Protein AF-A0A934UWP0-F1 (afdb_monomer_lite)

pLDDT: mean 73.46, std 13.15, range [44.84, 89.31]

Radius of gyration: 12.21 Å; chains: 1; bounding box: 20×40×28 Å

Organism: NCBI:txid2796471

Foldseek 3Di:
DDDDQDQQFWKAFPPPRFIWGFHDDPPPDQWTWIDGDPDDIDIDGVVVDVVGIDTDPPPPPPPD

Secondary structure (DSSP, 8-state):
------TT-EEEETTT--EEEEEE--TTTSEEEEEETTS--EEEEHHHHHHHEEE---------

Structure (mmCIF, N/CA/C/O backbone):
data_AF-A0A934UWP0-F1
#
_entry.id   AF-A0A934UWP0-F1
#
loop_
_atom_site.group_PDB
_atom_site.id
_atom_site.type_symbol
_atom_site.label_atom_id
_atom_site.label_alt_id
_atom_site.label_comp_id
_atom_site.label_asym_id
_atom_site.label_entity_id
_atom_site.label_seq_id
_atom_site.pdbx_PDB_ins_code
_atom_site.Cartn_x
_atom_site.Cartn_y
_atom_site.Cartn_z
_atom_site.occupancy
_atom_site.B_iso_or_equiv
_atom_site.auth_seq_id
_atom_site.auth_comp_id
_atom_site.auth_asym_id
_atom_site.auth_atom_id
_atom_site.pdbx_PDB_model_num
ATOM 1 N N . MET A 1 1 ? -3.942 8.043 -13.482 1.00 44.84 1 MET A N 1
ATOM 2 C CA . MET A 1 1 ? -2.719 8.325 -12.698 1.00 44.84 1 MET A CA 1
ATOM 3 C C . MET A 1 1 ? -2.267 7.018 -12.060 1.00 44.84 1 MET A C 1
ATOM 5 O O . MET A 1 1 ? -3.026 6.457 -11.287 1.00 44.84 1 MET A O 1
ATOM 9 N N . SER A 1 2 ? -1.108 6.472 -12.433 1.00 51.72 2 SER A N 1
ATOM 10 C CA . SER A 1 2 ? -0.606 5.225 -11.836 1.00 51.72 2 SER A CA 1
ATOM 11 C C . SER A 1 2 ? 0.180 5.554 -10.571 1.00 51.72 2 SER A C 1
ATOM 13 O O . SER A 1 2 ? 1.310 6.025 -10.675 1.00 51.72 2 SER A O 1
ATOM 15 N N . GLU A 1 3 ? -0.392 5.310 -9.389 1.00 63.47 3 GLU A N 1
ATOM 16 C CA . GLU A 1 3 ? 0.350 5.411 -8.127 1.00 63.47 3 GLU A CA 1
ATOM 17 C C . GLU A 1 3 ? 1.564 4.473 -8.180 1.00 63.47 3 GLU A C 1
ATOM 19 O O . GLU A 1 3 ? 1.453 3.246 -8.346 1.00 63.47 3 GLU A O 1
ATOM 24 N N . ARG A 1 4 ? 2.750 5.085 -8.147 1.00 69.69 4 ARG A N 1
ATOM 25 C CA . ARG A 1 4 ? 4.037 4.412 -8.298 1.00 69.69 4 ARG A CA 1
ATOM 26 C C . ARG A 1 4 ? 4.559 4.122 -6.895 1.00 69.69 4 ARG A C 1
ATOM 28 O O . ARG A 1 4 ? 4.953 5.037 -6.182 1.00 69.69 4 ARG A O 1
ATOM 35 N N . ILE A 1 5 ? 4.510 2.854 -6.494 1.00 77.00 5 ILE A N 1
ATOM 36 C CA . ILE A 1 5 ? 5.058 2.391 -5.216 1.00 77.00 5 ILE A CA 1
ATOM 37 C C . ILE A 1 5 ? 6.582 2.516 -5.310 1.00 77.00 5 ILE A C 1
ATOM 39 O O . ILE A 1 5 ? 7.189 1.831 -6.122 1.00 77.00 5 ILE A O 1
ATOM 43 N N . LYS A 1 6 ? 7.201 3.401 -4.528 1.00 75.75 6 LYS A N 1
ATOM 44 C CA . LYS A 1 6 ? 8.659 3.593 -4.533 1.00 75.75 6 LYS A CA 1
ATOM 45 C C . LYS A 1 6 ? 9.289 2.890 -3.338 1.00 75.75 6 LYS A C 1
ATOM 47 O O . LYS A 1 6 ? 8.699 2.872 -2.260 1.00 75.75 6 LYS A O 1
ATOM 52 N N . GLU A 1 7 ? 10.485 2.346 -3.508 1.00 81.00 7 GLU A N 1
ATOM 53 C CA . GLU A 1 7 ? 11.314 1.950 -2.368 1.00 81.00 7 GLU A CA 1
ATOM 54 C C . GLU A 1 7 ? 11.519 3.144 -1.420 1.00 81.00 7 GLU A C 1
ATOM 56 O O . GLU A 1 7 ? 11.591 4.290 -1.863 1.00 81.00 7 GLU A O 1
ATOM 61 N N . GLY A 1 8 ? 11.503 2.888 -0.115 1.00 79.12 8 GLY A N 1
ATOM 62 C CA . GLY A 1 8 ? 11.567 3.902 0.937 1.00 79.12 8 GLY A CA 1
ATOM 63 C C . GLY A 1 8 ? 10.236 4.590 1.253 1.00 79.12 8 GLY A C 1
ATOM 64 O O . GLY A 1 8 ? 10.119 5.208 2.306 1.00 79.12 8 GLY A O 1
ATOM 65 N N . SER A 1 9 ? 9.204 4.456 0.410 1.00 83.06 9 SER A N 1
ATOM 66 C CA . SER A 1 9 ? 7.914 5.108 0.677 1.00 83.06 9 SER A CA 1
ATOM 67 C C . SER A 1 9 ? 7.176 4.485 1.866 1.00 83.06 9 SER A C 1
ATOM 69 O O . SER A 1 9 ? 7.150 3.259 2.038 1.00 83.06 9 SER A O 1
ATOM 71 N N . ILE A 1 10 ? 6.549 5.341 2.677 1.00 86.19 10 ILE A N 1
ATOM 72 C CA . ILE A 1 10 ? 5.726 4.938 3.818 1.00 86.19 10 ILE A CA 1
ATOM 73 C C . ILE A 1 10 ? 4.265 4.846 3.383 1.00 86.19 10 ILE A C 1
ATOM 75 O O . ILE A 1 10 ? 3.706 5.745 2.757 1.00 86.19 10 ILE A O 1
ATOM 79 N N . TRP A 1 11 ? 3.635 3.735 3.739 1.00 87.56 11 TRP A N 1
ATOM 80 C CA . TRP A 1 11 ? 2.244 3.444 3.431 1.00 87.56 11 TRP A CA 1
ATOM 81 C C . TRP A 1 11 ? 1.484 3.094 4.698 1.00 87.56 11 TRP A C 1
ATOM 83 O O . TRP A 1 11 ? 2.018 2.461 5.612 1.00 87.56 11 TRP A O 1
ATOM 93 N N . ARG A 1 12 ? 0.212 3.474 4.739 1.00 89.25 12 ARG A N 1
ATOM 94 C CA . ARG A 1 12 ? -0.692 3.204 5.852 1.00 89.25 12 ARG A CA 1
ATOM 95 C C . ARG A 1 12 ? -1.678 2.123 5.461 1.00 89.25 12 ARG A C 1
ATOM 97 O O . ARG A 1 12 ? -2.238 2.146 4.371 1.00 89.25 12 ARG A O 1
ATOM 104 N N . ARG A 1 13 ? -1.884 1.145 6.339 1.00 89.00 13 ARG A N 1
ATOM 105 C CA . ARG A 1 13 ? -2.891 0.103 6.140 1.00 89.00 13 ARG A CA 1
ATOM 106 C C . ARG A 1 13 ? -4.280 0.665 6.437 1.00 89.00 13 ARG A C 1
ATOM 108 O O . ARG A 1 13 ? -4.502 1.179 7.527 1.00 89.00 13 ARG A O 1
ATOM 115 N N . LYS A 1 14 ? -5.225 0.485 5.517 1.00 88.56 14 LYS A N 1
ATOM 116 C CA . LYS A 1 14 ? -6.590 1.026 5.629 1.00 88.56 14 LYS A CA 1
ATOM 117 C C . LYS A 1 14 ? -7.407 0.414 6.776 1.00 88.56 14 LYS A C 1
ATOM 119 O O . LYS A 1 14 ? -8.282 1.075 7.312 1.00 88.56 14 LYS A O 1
ATOM 124 N N . SER A 1 15 ? -7.133 -0.837 7.161 1.00 89.31 15 SER A N 1
ATOM 125 C CA . SER A 1 15 ? -7.911 -1.552 8.189 1.00 89.31 15 SER A CA 1
ATOM 126 C C . SER A 1 15 ? -7.649 -1.083 9.619 1.00 89.31 15 SER A C 1
ATOM 128 O O . SER A 1 15 ? -8.576 -1.001 10.413 1.00 89.31 15 SER A O 1
ATOM 130 N N . ASP A 1 16 ? -6.387 -0.833 9.961 1.00 87.31 16 ASP A N 1
ATOM 131 C CA . ASP A 1 16 ? -5.945 -0.596 11.346 1.00 87.31 16 ASP A CA 1
ATOM 132 C C . ASP A 1 16 ? -4.991 0.599 11.471 1.00 87.31 16 ASP A C 1
ATOM 134 O O . ASP A 1 16 ? -4.521 0.931 12.555 1.00 87.31 16 ASP A O 1
ATOM 138 N N . GLY A 1 17 ? -4.692 1.269 10.359 1.00 87.19 17 GLY A N 1
ATOM 139 C CA . GLY A 1 17 ? -3.821 2.433 10.334 1.00 87.19 17 GLY A CA 1
ATOM 140 C C . GLY A 1 17 ? -2.336 2.129 10.528 1.00 87.19 17 GLY A C 1
ATOM 141 O O . GLY A 1 17 ? -1.556 3.073 1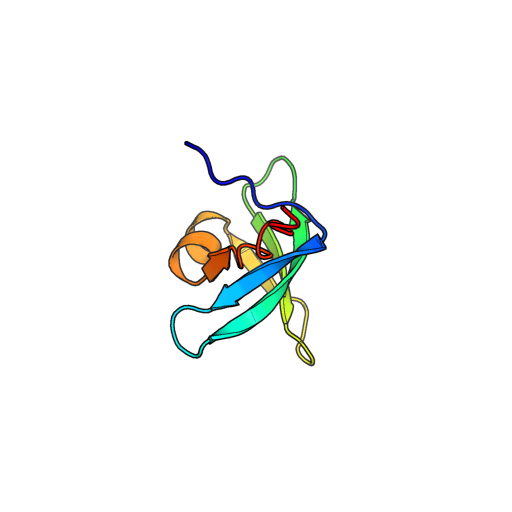0.604 1.00 87.19 17 GLY A O 1
ATOM 142 N N . GLN A 1 18 ? -1.909 0.863 10.594 1.00 86.50 18 GLN A N 1
ATOM 143 C CA . GLN A 1 18 ? -0.497 0.518 10.764 1.00 86.50 18 GLN A CA 1
ATOM 144 C C . GLN A 1 18 ? 0.353 0.970 9.575 1.00 86.50 18 GLN A C 1
ATOM 146 O O . GLN A 1 18 ? 0.020 0.722 8.413 1.00 86.50 18 GLN A O 1
ATOM 151 N N . HIS A 1 19 ? 1.491 1.590 9.883 1.00 87.00 19 HIS A N 1
ATOM 152 C CA . HIS A 1 19 ? 2.462 2.025 8.888 1.00 87.00 19 HIS A CA 1
ATOM 15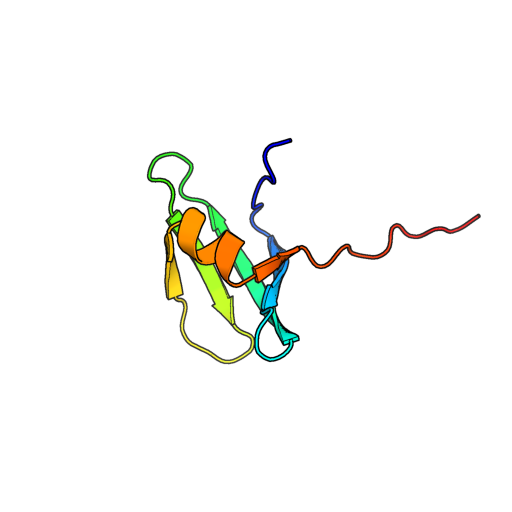3 C C . HIS A 1 19 ? 3.395 0.890 8.452 1.00 87.00 19 HIS A C 1
ATOM 155 O O . HIS A 1 19 ? 3.778 0.013 9.234 1.00 87.00 19 HIS A O 1
ATOM 161 N N . THR A 1 20 ? 3.776 0.922 7.181 1.00 84.00 20 THR A N 1
ATOM 162 C CA . THR A 1 20 ? 4.729 0.010 6.558 1.00 84.00 20 THR A CA 1
ATOM 163 C C . THR A 1 20 ? 5.650 0.793 5.639 1.00 84.00 20 THR A C 1
ATOM 165 O O . THR A 1 20 ? 5.224 1.772 5.032 1.00 84.00 20 THR A O 1
ATOM 168 N N . THR A 1 21 ? 6.891 0.341 5.515 1.00 85.44 21 THR A N 1
ATOM 169 C CA . THR A 1 21 ? 7.851 0.908 4.570 1.00 85.44 21 THR A CA 1
ATOM 170 C C . THR A 1 21 ? 8.043 -0.076 3.429 1.00 85.44 21 THR A C 1
ATOM 172 O O . THR A 1 21 ? 8.203 -1.283 3.645 1.00 85.44 21 THR A O 1
ATOM 175 N N . VAL A 1 22 ? 7.998 0.431 2.203 1.00 83.38 22 VAL A N 1
ATOM 176 C CA . VAL A 1 22 ? 8.339 -0.352 1.017 1.00 83.38 22 VAL A CA 1
ATOM 177 C C . VAL A 1 22 ? 9.856 -0.485 0.972 1.00 83.38 22 VAL A C 1
ATOM 179 O O . VAL A 1 22 ? 10.558 0.517 0.946 1.00 83.38 22 VAL A O 1
ATOM 182 N N . LEU A 1 23 ? 10.361 -1.715 0.958 1.00 76.50 23 LEU A N 1
ATOM 183 C CA . LEU A 1 23 ? 11.799 -1.996 0.901 1.00 76.50 23 LEU A CA 1
ATOM 184 C C . LEU A 1 23 ? 12.303 -2.319 -0.502 1.00 76.50 23 LEU A C 1
ATOM 186 O O . LEU A 1 23 ? 13.501 -2.442 -0.690 1.00 76.50 23 LEU A O 1
ATOM 190 N N . GLY A 1 24 ? 11.400 -2.492 -1.462 1.00 69.06 24 GLY A N 1
ATOM 191 C CA . GLY A 1 24 ? 11.774 -2.738 -2.843 1.00 69.06 24 GLY A CA 1
ATOM 192 C C . GLY A 1 24 ? 10.558 -2.978 -3.720 1.00 69.06 24 GLY A C 1
ATOM 193 O O . GLY A 1 24 ? 9.537 -3.527 -3.285 1.00 69.06 24 GLY A O 1
ATOM 194 N N . GLN A 1 25 ? 10.667 -2.563 -4.975 1.00 65.12 25 GLN A N 1
ATOM 195 C CA . GLN A 1 25 ? 9.694 -2.860 -6.017 1.00 65.12 25 GLN A CA 1
ATOM 196 C C . GLN A 1 25 ? 10.377 -3.797 -7.025 1.00 65.12 25 GLN A C 1
ATOM 198 O O . GLN A 1 25 ? 11.343 -3.370 -7.650 1.00 65.12 25 GLN A O 1
ATOM 203 N N . PRO A 1 26 ? 9.951 -5.059 -7.218 1.00 58.41 26 PRO A N 1
A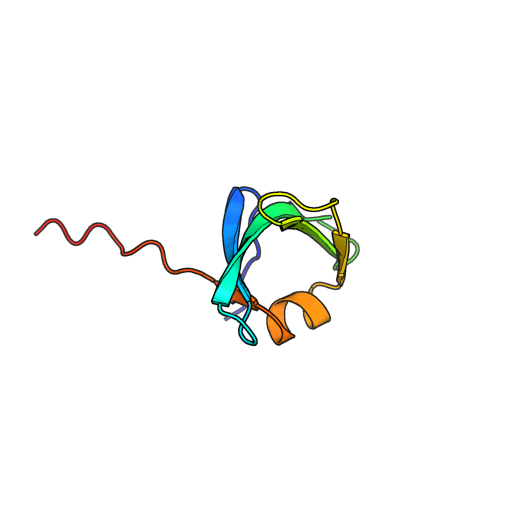TOM 204 C CA . PRO A 1 26 ? 10.402 -5.834 -8.358 1.00 58.41 26 PRO A CA 1
ATOM 205 C C . PRO A 1 26 ? 9.854 -5.151 -9.599 1.00 58.41 26 PRO A C 1
ATOM 207 O O . PRO A 1 26 ? 8.648 -5.134 -9.853 1.00 58.41 26 PRO A O 1
ATOM 210 N N . SER A 1 27 ? 10.778 -4.548 -10.336 1.00 56.31 27 SER A N 1
ATOM 211 C CA . SER A 1 27 ? 10.552 -3.694 -11.498 1.00 56.31 27 SER A CA 1
ATOM 212 C C . SER A 1 27 ? 9.887 -4.401 -12.685 1.00 56.31 27 SER A C 1
ATOM 214 O O . SER A 1 27 ? 9.668 -3.763 -13.711 1.00 56.31 27 SER A O 1
ATOM 216 N N . THR A 1 28 ? 9.521 -5.680 -12.555 1.00 56.59 28 THR A N 1
ATOM 217 C CA . THR A 1 28 ? 9.080 -6.500 -13.690 1.00 56.59 28 THR A CA 1
ATOM 218 C C . THR A 1 28 ? 7.915 -7.442 -13.360 1.00 56.59 28 THR A C 1
ATOM 220 O O . THR A 1 28 ? 7.031 -7.604 -14.192 1.00 56.59 28 THR A O 1
ATOM 223 N N . ASP A 1 29 ? 7.821 -7.982 -12.138 1.00 60.38 29 ASP A N 1
ATOM 224 C CA . ASP A 1 29 ? 6.844 -9.042 -11.809 1.00 60.38 29 ASP A CA 1
ATOM 225 C C . ASP A 1 29 ? 5.564 -8.566 -11.101 1.00 60.38 29 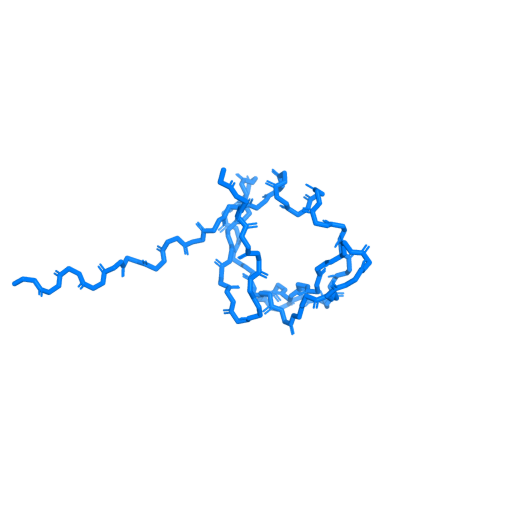ASP A C 1
ATOM 227 O O . ASP A 1 29 ? 4.707 -9.364 -10.728 1.00 60.38 29 ASP A O 1
ATOM 231 N N . GLY A 1 30 ? 5.400 -7.258 -10.884 1.00 65.38 30 GLY A N 1
ATOM 232 C CA . GLY A 1 30 ? 4.170 -6.724 -10.288 1.00 65.38 30 GLY A CA 1
ATOM 233 C C . GLY A 1 30 ? 3.996 -7.040 -8.797 1.00 65.38 30 GLY A C 1
ATOM 234 O O . GLY A 1 30 ? 2.874 -6.986 -8.285 1.00 65.38 30 GLY A O 1
ATOM 235 N N . TYR A 1 31 ? 5.082 -7.323 -8.080 1.00 69.56 31 TYR A N 1
ATOM 236 C CA . TYR A 1 31 ? 5.081 -7.485 -6.624 1.00 69.56 31 TYR A CA 1
ATOM 237 C C . TYR A 1 31 ? 5.689 -6.269 -5.905 1.00 69.56 31 TYR A C 1
ATOM 239 O O . TYR A 1 31 ? 6.260 -5.379 -6.530 1.00 69.56 31 TYR A O 1
ATOM 247 N N . ALA A 1 32 ? 5.516 -6.196 -4.587 1.00 71.25 32 ALA A N 1
ATOM 248 C CA . ALA A 1 32 ? 6.135 -5.212 -3.703 1.00 71.25 32 ALA A CA 1
ATOM 249 C C . ALA A 1 32 ? 6.650 -5.912 -2.436 1.00 71.25 32 ALA A C 1
ATOM 251 O O . ALA A 1 32 ? 5.968 -6.776 -1.871 1.00 71.25 32 ALA A O 1
ATOM 252 N N . TRP A 1 33 ? 7.849 -5.527 -1.996 1.00 73.19 33 TRP A N 1
ATOM 253 C CA . TRP A 1 33 ? 8.477 -6.008 -0.768 1.00 73.19 33 TRP A CA 1
ATOM 254 C C . TRP A 1 33 ? 8.196 -4.983 0.314 1.00 73.19 33 TRP A C 1
ATOM 256 O O . TRP A 1 33 ? 8.591 -3.821 0.204 1.00 73.19 33 TRP A O 1
ATOM 266 N N . VAL A 1 34 ? 7.476 -5.401 1.347 1.00 74.44 34 VAL A N 1
ATOM 267 C CA . VAL A 1 34 ? 7.025 -4.502 2.409 1.00 74.44 34 VAL A CA 1
ATOM 268 C C . VAL A 1 34 ? 7.496 -5.007 3.756 1.00 74.44 34 VAL A C 1
ATOM 270 O O . VAL A 1 34 ? 7.296 -6.173 4.111 1.00 74.44 34 VAL A O 1
ATOM 273 N N . ALA A 1 35 ? 8.122 -4.107 4.508 1.00 75.31 35 ALA A N 1
ATOM 274 C CA . ALA A 1 35 ? 8.446 -4.321 5.904 1.00 75.31 35 ALA A CA 1
ATOM 275 C C . ALA A 1 35 ? 7.456 -3.569 6.782 1.00 75.31 35 ALA A C 1
ATOM 277 O O . ALA A 1 35 ? 7.234 -2.361 6.642 1.00 75.31 35 ALA A O 1
ATOM 278 N N . HIS A 1 36 ?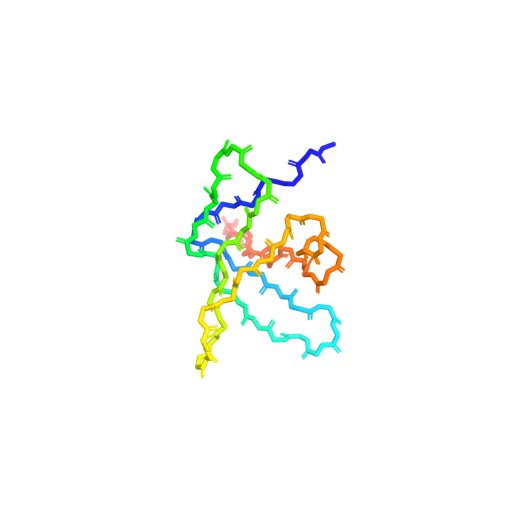 6.859 -4.301 7.713 1.00 73.44 36 HIS A N 1
ATOM 279 C CA . HIS A 1 36 ? 6.047 -3.723 8.771 1.00 73.44 36 HIS A CA 1
ATOM 280 C C . HIS A 1 36 ? 6.952 -3.388 9.952 1.00 73.44 36 HIS A C 1
ATOM 282 O O . HIS A 1 36 ? 7.868 -4.150 10.262 1.00 73.44 36 HIS A O 1
ATOM 288 N N . LYS A 1 37 ? 6.679 -2.274 10.641 1.00 61.41 37 LYS A N 1
ATOM 289 C CA . LYS A 1 37 ? 7.430 -1.884 11.841 1.00 61.41 37 LYS A CA 1
ATOM 290 C C . LYS A 1 37 ? 7.340 -3.015 12.880 1.00 61.41 37 LYS A C 1
ATOM 292 O O . LYS A 1 37 ? 6.279 -3.239 13.458 1.00 61.41 37 LYS A O 1
ATOM 297 N N . GL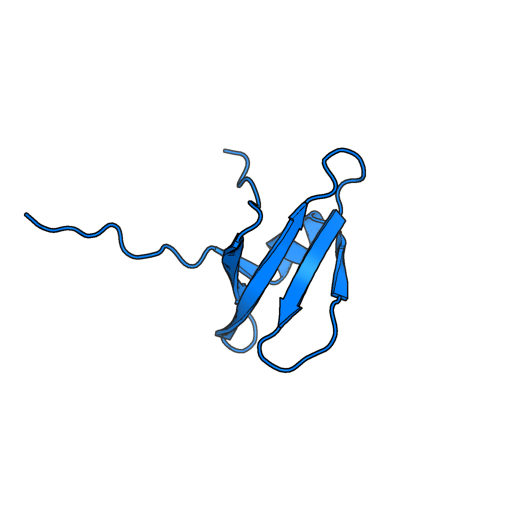Y A 1 38 ? 8.432 -3.765 13.050 1.00 64.44 38 GLY A N 1
ATOM 298 C CA . GLY A 1 38 ? 8.526 -4.905 13.969 1.00 64.44 38 GLY A CA 1
ATOM 299 C C . GLY A 1 38 ? 7.976 -6.249 13.466 1.00 64.44 38 GLY A C 1
ATOM 300 O O . GLY A 1 38 ? 7.816 -7.152 14.281 1.00 64.44 38 GLY A O 1
ATOM 301 N N . LYS A 1 39 ? 7.675 -6.429 12.167 1.00 64.81 39 LYS A N 1
ATOM 302 C CA . LYS A 1 39 ? 7.273 -7.748 11.625 1.00 64.81 39 LYS A CA 1
ATOM 303 C C . LYS A 1 39 ? 8.074 -8.151 10.390 1.00 64.81 39 LYS A C 1
ATOM 305 O O . LYS A 1 39 ? 8.731 -7.337 9.748 1.00 64.81 39 LYS A O 1
ATOM 310 N N . ARG A 1 40 ? 7.969 -9.444 10.070 1.00 70.44 40 ARG A N 1
ATOM 311 C CA . ARG A 1 40 ? 8.630 -10.121 8.950 1.00 70.44 40 ARG A CA 1
ATOM 312 C C . ARG A 1 40 ? 8.346 -9.424 7.617 1.00 70.44 40 ARG A C 1
ATOM 314 O O . ARG A 1 40 ? 7.243 -8.928 7.387 1.00 70.44 40 ARG A O 1
ATOM 321 N N . LEU A 1 41 ? 9.344 -9.438 6.738 1.00 72.81 41 LEU A N 1
ATOM 322 C CA . LEU A 1 41 ? 9.204 -8.985 5.362 1.00 72.81 41 LEU A CA 1
ATOM 323 C C . LEU A 1 41 ? 8.128 -9.826 4.665 1.00 72.81 41 LEU A C 1
ATOM 325 O O . LEU A 1 41 ? 8.143 -11.058 4.746 1.00 72.81 41 LEU A O 1
ATOM 329 N N . THR A 1 42 ? 7.180 -9.156 4.011 1.00 75.25 42 THR A N 1
ATOM 330 C CA . THR A 1 42 ? 6.069 -9.827 3.330 1.00 75.25 42 THR A CA 1
ATOM 331 C C . THR A 1 42 ? 6.117 -9.526 1.841 1.00 75.25 42 THR A C 1
ATOM 333 O O . THR A 1 42 ? 6.263 -8.371 1.440 1.00 75.25 42 THR A O 1
ATOM 336 N N . HIS A 1 43 ? 5.962 -10.567 1.023 1.00 76.31 43 HIS A N 1
ATOM 337 C CA . HIS A 1 43 ? 5.813 -10.430 -0.419 1.00 76.31 43 HIS A CA 1
ATOM 338 C C . HIS A 1 43 ? 4.320 -10.338 -0.748 1.00 76.31 43 HIS A C 1
ATOM 340 O O . HIS A 1 43 ? 3.542 -11.226 -0.397 1.00 76.31 43 HIS A O 1
ATOM 346 N N . THR A 1 44 ? 3.894 -9.249 -1.383 1.00 75.94 44 THR A N 1
ATOM 347 C CA . THR A 1 44 ? 2.504 -9.077 -1.824 1.00 75.94 44 THR A CA 1
ATOM 348 C C . THR A 1 44 ? 2.480 -8.562 -3.250 1.00 75.94 44 THR A C 1
ATOM 350 O O . THR A 1 44 ? 3.344 -7.787 -3.654 1.00 75.94 44 THR A O 1
ATOM 353 N N . SER A 1 45 ? 1.473 -8.966 -4.024 1.00 80.94 45 SER A N 1
ATOM 354 C CA . SER A 1 45 ? 1.255 -8.362 -5.334 1.00 80.94 45 SER A CA 1
ATOM 355 C C . SER A 1 45 ? 0.915 -6.882 -5.179 1.00 80.94 45 SER A C 1
ATOM 357 O O . SER A 1 45 ? 0.289 -6.470 -4.192 1.00 80.94 45 SER A O 1
ATOM 359 N N . ARG A 1 46 ? 1.287 -6.089 -6.184 1.00 78.44 46 ARG A N 1
ATOM 360 C CA . ARG A 1 46 ? 0.990 -4.659 -6.270 1.00 78.44 46 ARG A CA 1
ATOM 361 C C . ARG A 1 46 ? -0.503 -4.394 -6.112 1.00 78.44 46 ARG A C 1
ATOM 363 O O . ARG A 1 46 ? -0.884 -3.525 -5.338 1.00 78.44 46 ARG A O 1
ATOM 370 N N . THR A 1 47 ? -1.350 -5.171 -6.784 1.00 81.56 47 THR A N 1
ATOM 371 C CA . THR A 1 47 ? -2.809 -5.000 -6.716 1.00 81.56 47 THR A CA 1
ATOM 372 C C . THR A 1 47 ? -3.338 -5.215 -5.300 1.00 81.56 47 THR A C 1
ATOM 374 O O . THR A 1 47 ? -4.066 -4.372 -4.783 1.00 81.56 47 THR A O 1
ATOM 377 N N . ARG A 1 48 ? -2.924 -6.297 -4.623 1.00 83.81 48 ARG A N 1
ATOM 378 C CA . ARG A 1 48 ? -3.323 -6.543 -3.225 1.00 83.81 48 ARG A CA 1
ATOM 379 C C . ARG A 1 48 ? -2.773 -5.486 -2.275 1.00 83.81 48 ARG A C 1
ATOM 381 O O . ARG A 1 48 ? -3.429 -5.154 -1.291 1.00 83.81 48 ARG A O 1
ATOM 388 N N . PHE A 1 49 ? -1.581 -4.969 -2.558 1.00 83.62 49 PHE A N 1
ATOM 389 C CA . PHE A 1 49 ? -0.992 -3.896 -1.773 1.00 83.62 49 PHE A CA 1
ATOM 390 C C . PHE A 1 49 ? -1.819 -2.610 -1.879 1.00 83.62 49 PHE A C 1
ATOM 392 O O . PHE A 1 49 ? -2.276 -2.113 -0.858 1.00 83.62 49 PHE A O 1
ATOM 399 N N . LEU A 1 50 ? -2.119 -2.137 -3.091 1.00 83.44 50 LEU A N 1
ATOM 400 C CA . LEU A 1 50 ? -2.914 -0.917 -3.313 1.00 83.44 50 LEU A CA 1
ATOM 401 C C . LEU A 1 50 ? -4.362 -1.031 -2.797 1.00 83.44 50 LEU A C 1
ATOM 403 O O . LEU A 1 50 ? -4.987 -0.039 -2.421 1.00 83.44 50 LEU A O 1
ATOM 407 N N . GLN A 1 51 ? -4.909 -2.247 -2.724 1.00 87.69 51 GLN A N 1
ATOM 408 C CA . GLN A 1 51 ? -6.198 -2.479 -2.069 1.00 87.69 51 GLN A CA 1
ATOM 409 C C . GLN A 1 51 ? -6.119 -2.244 -0.555 1.00 87.69 51 GLN A C 1
ATOM 411 O O . GLN A 1 51 ? -6.999 -1.593 0.006 1.00 87.69 51 GLN A O 1
ATOM 416 N N . LYS A 1 52 ? -5.067 -2.746 0.102 1.00 87.12 52 LYS A N 1
ATOM 417 C CA . LYS A 1 52 ? -4.923 -2.740 1.569 1.00 87.12 52 LYS A CA 1
ATOM 418 C C . LYS A 1 52 ? -4.282 -1.480 2.135 1.00 87.12 52 LYS A C 1
ATOM 420 O O . LYS A 1 52 ? -4.494 -1.180 3.309 1.00 87.12 52 LYS A O 1
ATOM 425 N N . TYR A 1 53 ? -3.477 -0.795 1.339 1.00 87.38 53 TYR A N 1
ATOM 426 C CA . TYR A 1 53 ? -2.652 0.315 1.778 1.00 87.38 53 TYR A CA 1
ATOM 427 C C . TYR A 1 53 ? -2.944 1.567 0.963 1.00 87.38 53 TYR A C 1
ATOM 429 O O . TYR A 1 53 ? -3.369 1.497 -0.188 1.00 87.38 53 TYR A O 1
ATOM 437 N N . GLU A 1 54 ? -2.713 2.710 1.583 1.00 89.00 54 GLU A N 1
ATOM 438 C CA . GLU A 1 54 ? -2.736 4.027 0.960 1.00 89.00 54 GLU A CA 1
ATOM 439 C C . GLU A 1 54 ? -1.400 4.731 1.226 1.00 89.00 54 GLU A C 1
ATOM 441 O O . GLU A 1 54 ? -0.770 4.467 2.262 1.00 89.00 54 GLU A O 1
ATOM 446 N N . PRO A 1 55 ? -0.916 5.566 0.293 1.00 86.94 55 PRO A N 1
ATOM 447 C CA . PRO A 1 55 ? 0.323 6.286 0.510 1.00 86.94 55 PRO A CA 1
ATOM 448 C C . PRO A 1 55 ? 0.115 7.249 1.674 1.00 86.94 55 PRO A C 1
ATOM 450 O O . PRO A 1 55 ? -0.856 8.009 1.703 1.00 86.94 55 PRO A O 1
ATOM 453 N N . VAL A 1 56 ? 1.040 7.241 2.633 1.00 87.19 56 VAL A N 1
ATOM 454 C CA . VAL A 1 56 ? 1.116 8.361 3.564 1.00 87.19 56 VAL A CA 1
ATOM 455 C C . VAL A 1 56 ? 1.663 9.504 2.727 1.00 87.19 56 VAL A C 1
ATOM 457 O O . VAL A 1 56 ? 2.823 9.468 2.322 1.00 87.19 56 VAL A O 1
ATOM 460 N N . LYS A 1 57 ? 0.816 10.485 2.398 1.00 70.12 57 LYS A N 1
ATOM 461 C CA . LYS A 1 57 ? 1.329 11.787 1.984 1.00 70.12 57 LYS A CA 1
ATOM 462 C C . LYS A 1 57 ? 2.175 12.254 3.161 1.00 70.12 57 LYS A C 1
ATOM 464 O O . LYS A 1 57 ? 1.616 12.644 4.184 1.00 70.12 57 LYS A O 1
ATOM 469 N N . GLU A 1 58 ? 3.499 12.148 3.052 1.00 59.25 58 GLU A N 1
ATOM 470 C CA . GLU A 1 58 ? 4.343 13.077 3.791 1.00 59.25 58 GLU A CA 1
ATOM 471 C C . GLU A 1 58 ? 3.751 14.435 3.460 1.00 59.25 58 GLU A C 1
ATOM 473 O O . GLU A 1 58 ? 3.570 14.753 2.279 1.00 59.25 58 GLU A O 1
ATOM 478 N N . ALA A 1 59 ? 3.259 15.123 4.492 1.00 50.44 59 ALA A N 1
ATOM 479 C CA . ALA A 1 59 ? 2.793 16.479 4.334 1.00 50.44 59 ALA A CA 1
ATOM 480 C C . ALA A 1 59 ? 3.902 17.172 3.555 1.00 50.44 59 ALA A C 1
ATOM 482 O O . ALA A 1 59 ? 5.047 17.184 4.010 1.00 50.44 59 ALA A O 1
ATOM 483 N N . SER A 1 60 ? 3.590 17.622 2.337 1.00 48.44 60 SER A N 1
ATOM 484 C CA . SER A 1 60 ? 4.408 18.628 1.691 1.00 48.44 60 SER A CA 1
ATOM 485 C C . SER A 1 60 ? 4.708 19.635 2.790 1.00 48.44 60 SER A C 1
ATOM 487 O O . SER A 1 60 ? 3.769 20.083 3.450 1.00 48.44 60 SER A O 1
ATOM 489 N N . ASP A 1 61 ? 5.990 19.840 3.078 1.00 48.38 61 ASP A N 1
ATOM 490 C CA . ASP A 1 61 ? 6.473 20.912 3.936 1.00 48.38 61 ASP A CA 1
ATOM 491 C C . ASP A 1 61 ? 5.941 22.197 3.287 1.00 48.38 61 ASP A C 1
ATOM 493 O O . ASP A 1 61 ? 6.562 22.766 2.396 1.00 48.38 61 ASP A O 1
ATOM 497 N N . ASP A 1 62 ? 4.706 22.562 3.632 1.00 45.72 62 ASP A N 1
ATOM 498 C CA . ASP A 1 62 ? 4.063 23.833 3.332 1.00 45.72 62 ASP A CA 1
ATOM 499 C C . ASP A 1 62 ? 4.704 24.817 4.314 1.00 45.72 62 ASP A C 1
ATOM 501 O O . ASP A 1 62 ? 4.132 25.226 5.321 1.00 45.72 62 ASP A O 1
ATOM 505 N N . ARG A 1 63 ? 6.006 25.036 4.113 1.00 49.16 63 ARG A N 1
ATOM 506 C CA . ARG A 1 63 ? 6.708 26.205 4.612 1.00 49.16 63 ARG A CA 1
ATOM 507 C C . ARG A 1 63 ? 6.474 27.297 3.577 1.00 49.16 63 ARG A C 1
ATOM 509 O O . ARG A 1 63 ? 7.287 27.461 2.669 1.00 49.16 63 ARG A O 1
ATOM 516 N N . ASP A 1 64 ? 5.337 27.967 3.706 1.00 50.12 64 ASP A N 1
ATOM 517 C CA . ASP A 1 64 ? 5.183 29.360 3.279 1.00 50.12 64 ASP A CA 1
ATOM 518 C C . ASP A 1 64 ? 5.540 30.274 4.463 1.00 50.12 64 ASP A C 1
ATOM 520 O O . ASP A 1 64 ? 5.060 29.995 5.592 1.00 50.12 64 ASP A O 1
#

Sequence (64 aa):
MSERIKEGSIWRRKSDGQHTTVLGQPSTDGYAWVAHKGKRLTHTSRTRFLQKYEPVKEASDDRD